Protein AF-A0A7C9FML3-F1 (afdb_monomer)

Radius of gyration: 15.31 Å; Cα contacts (8 Å, |Δi|>4): 256; chains: 1; bounding box: 49×29×36 Å

InterPro domains:
  IPR011050 Pectin lyase fold/virulence factor [SSF51126] (3-111)
  IPR012334 Pectin lyase fold [G3DSA:2.160.20.10] (1-115)
  IPR051801 Glycosyl_Hydrolase_28_Enzymes [PTHR31339] (3-115)

Solvent-accessible surface area (backbone atoms only — not comparable to full-atom values): 6339 Å² total; per-residue (Å²): 127,102,72,61,52,72,49,76,41,62,62,44,81,44,81,38,51,46,45,72,64,60,56,37,27,35,44,34,27,29,47,65,11,33,43,32,41,54,87,55,68,87,42,28,59,78,37,76,44,60,90,90,60,88,36,23,94,74,14,78,43,27,24,33,40,20,43,38,26,38,64,68,34,38,61,66,44,81,51,59,58,73,36,45,81,42,64,65,52,65,65,60,51,53,36,52,76,70,64,71,48,62,42,12,76,54,45,67,68,45,77,39,83,56,98

Structure (mmCIF, N/CA/C/O backbone):
data_AF-A0A7C9FML3-F1
#
_entry.id   AF-A0A7C9FML3-F1
#
loop_
_atom_site.group_PDB
_atom_site.id
_atom_site.type_symbol
_atom_site.label_atom_id
_atom_site.label_alt_id
_atom_site.label_comp_id
_atom_site.label_asym_id
_atom_site.label_entity_id
_atom_site.label_seq_id
_atom_site.pdbx_PDB_ins_code
_atom_site.Cartn_x
_atom_site.Cartn_y
_atom_site.Cartn_z
_atom_site.occupancy
_atom_site.B_iso_or_equiv
_atom_site.auth_seq_id
_atom_site.auth_comp_id
_atom_site.auth_asym_id
_atom_site.auth_atom_id
_atom_site.pdbx_PDB_model_num
ATOM 1 N N . PRO A 1 1 ? 27.740 2.389 -6.543 1.00 44.78 1 PRO A N 1
ATOM 2 C CA . PRO A 1 1 ? 27.073 1.275 -7.249 1.00 44.78 1 PRO A CA 1
ATOM 3 C C . PRO A 1 1 ? 25.673 1.724 -7.650 1.00 44.78 1 PRO A C 1
ATOM 5 O O . PRO A 1 1 ? 24.897 2.073 -6.769 1.00 44.78 1 PRO A O 1
ATOM 8 N N . ASP A 1 2 ? 25.386 1.745 -8.949 1.00 57.59 2 ASP A N 1
ATOM 9 C CA . ASP A 1 2 ? 24.073 2.091 -9.519 1.00 57.59 2 ASP A CA 1
ATOM 10 C C . ASP A 1 2 ? 23.078 0.930 -9.313 1.00 57.59 2 ASP A C 1
ATOM 12 O O . ASP A 1 2 ? 22.492 0.394 -10.250 1.00 57.59 2 ASP A O 1
ATOM 16 N N . GLY A 1 3 ? 23.006 0.436 -8.077 1.00 62.78 3 GLY A N 1
ATOM 17 C CA . GLY A 1 3 ? 22.283 -0.763 -7.689 1.00 62.78 3 GLY A CA 1
ATOM 18 C C . GLY A 1 3 ? 21.102 -0.406 -6.803 1.00 62.78 3 GLY A C 1
ATOM 19 O O . GLY A 1 3 ? 21.287 0.158 -5.730 1.00 62.78 3 GLY A O 1
ATOM 20 N N . GLY A 1 4 ? 19.911 -0.789 -7.251 1.00 77.06 4 GLY A N 1
ATOM 21 C CA . GLY A 1 4 ? 18.678 -0.796 -6.473 1.00 77.06 4 GLY A CA 1
ATOM 22 C C . GLY A 1 4 ? 18.028 -2.176 -6.541 1.00 77.06 4 GLY A C 1
ATOM 23 O O . GLY A 1 4 ? 18.331 -2.981 -7.425 1.00 77.06 4 GLY A O 1
ATOM 24 N N . ALA A 1 5 ? 17.144 -2.469 -5.595 1.00 91.25 5 ALA A N 1
ATOM 25 C CA . ALA A 1 5 ? 16.348 -3.687 -5.626 1.00 91.25 5 ALA A CA 1
ATOM 26 C C . ALA A 1 5 ? 15.116 -3.473 -6.514 1.00 91.25 5 ALA A C 1
ATOM 28 O O . ALA A 1 5 ? 14.449 -2.445 -6.434 1.00 91.25 5 ALA A O 1
ATOM 29 N N . GLN A 1 6 ? 14.791 -4.451 -7.357 1.00 94.31 6 GLN A N 1
ATOM 30 C CA . GLN A 1 6 ? 13.598 -4.403 -8.194 1.00 94.31 6 GLN A CA 1
ATOM 31 C C . GLN A 1 6 ? 12.706 -5.607 -7.912 1.00 94.31 6 GLN A C 1
ATOM 33 O O . GLN A 1 6 ? 13.148 -6.753 -7.994 1.00 94.31 6 GLN A O 1
ATOM 38 N N . LEU A 1 7 ? 11.434 -5.338 -7.624 1.00 95.25 7 LEU A N 1
ATOM 39 C CA . LEU A 1 7 ? 10.379 -6.338 -7.570 1.00 95.25 7 LEU A CA 1
ATOM 40 C C . LEU A 1 7 ? 9.502 -6.205 -8.810 1.00 95.25 7 LEU A C 1
ATOM 42 O O . LEU A 1 7 ? 8.806 -5.207 -8.992 1.00 95.25 7 LEU A O 1
ATOM 46 N N . ILE A 1 8 ? 9.527 -7.235 -9.650 1.00 97.19 8 ILE A N 1
ATOM 47 C CA . ILE A 1 8 ? 8.695 -7.335 -10.847 1.00 97.19 8 ILE A CA 1
ATOM 48 C C . ILE A 1 8 ? 7.500 -8.233 -10.527 1.00 97.19 8 ILE A C 1
ATOM 50 O O . ILE A 1 8 ? 7.676 -9.409 -10.216 1.00 97.19 8 ILE A O 1
ATOM 54 N N . VAL A 1 9 ? 6.290 -7.688 -10.634 1.00 97.94 9 VAL A N 1
ATOM 55 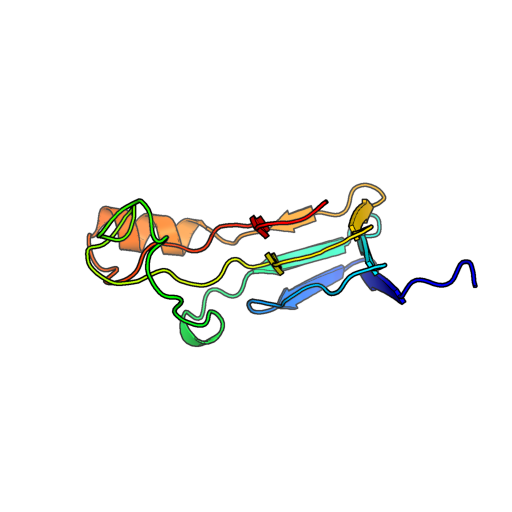C CA . VAL A 1 9 ? 5.032 -8.432 -10.517 1.00 97.94 9 VAL A CA 1
ATOM 56 C C . VAL A 1 9 ? 4.604 -8.849 -11.928 1.00 97.94 9 VAL A C 1
ATOM 58 O O . VAL A 1 9 ? 4.242 -7.977 -12.726 1.00 97.94 9 VAL A O 1
ATOM 61 N N . PRO A 1 10 ? 4.676 -10.144 -12.283 1.00 98.12 10 PRO A N 1
ATOM 62 C CA . PRO A 1 10 ? 4.341 -10.602 -13.626 1.00 98.12 10 PRO A CA 1
ATOM 63 C C . PRO A 1 10 ? 2.814 -10.644 -13.847 1.00 98.12 10 PRO A C 1
ATOM 65 O O . PRO A 1 10 ? 2.048 -10.507 -12.886 1.00 98.12 10 PRO A O 1
ATOM 68 N N . PRO A 1 11 ? 2.349 -10.833 -15.099 1.00 98.50 11 PRO A N 1
ATOM 69 C CA . PRO A 1 11 ? 0.924 -10.943 -15.412 1.00 98.50 11 PRO A CA 1
ATOM 70 C C . PRO A 1 11 ? 0.213 -11.971 -14.523 1.00 98.50 11 PRO A C 1
ATOM 72 O O . PRO A 1 11 ? 0.747 -13.053 -14.271 1.00 98.50 11 PRO A O 1
ATOM 75 N N . GLY A 1 12 ? -0.991 -11.645 -14.053 1.00 98.19 12 GLY A N 1
ATOM 76 C CA . GLY A 1 12 ? -1.746 -12.487 -13.123 1.00 98.19 12 GLY A CA 1
ATOM 77 C C . GLY A 1 12 ? -2.300 -11.718 -11.928 1.00 98.19 12 GLY A C 1
ATOM 78 O O . GLY A 1 12 ? -2.154 -10.505 -11.826 1.00 98.19 12 GLY A O 1
ATOM 79 N N . ARG A 1 13 ? -2.964 -12.431 -11.016 1.00 98.38 13 ARG A N 1
ATOM 80 C CA . ARG A 1 13 ? -3.612 -11.860 -9.826 1.00 98.38 13 ARG A CA 1
ATOM 81 C C . ARG A 1 13 ? -2.830 -12.249 -8.573 1.00 98.38 13 ARG A C 1
ATOM 83 O O . ARG A 1 13 ? -2.692 -13.436 -8.292 1.00 98.38 13 ARG A O 1
ATOM 90 N N . TRP A 1 14 ? -2.360 -11.260 -7.821 1.00 98.19 14 TRP A N 1
ATOM 91 C CA . TRP A 1 14 ? -1.444 -11.430 -6.691 1.00 98.19 14 TRP A CA 1
ATOM 92 C C . TRP A 1 14 ? -2.076 -10.871 -5.422 1.00 98.19 14 TRP A C 1
ATOM 94 O O . TRP A 1 14 ? -2.149 -9.658 -5.259 1.00 98.19 14 TRP A O 1
ATOM 104 N N . LEU A 1 15 ? -2.559 -11.744 -4.539 1.00 98.06 15 LEU A N 1
ATOM 105 C CA . LEU A 1 15 ? -3.130 -11.338 -3.254 1.00 98.06 15 LEU A CA 1
ATOM 106 C C . LEU A 1 15 ? -2.016 -11.019 -2.255 1.00 98.06 15 LEU A C 1
ATOM 108 O O . LEU A 1 15 ? -1.130 -11.846 -2.045 1.00 98.06 15 LEU A O 1
ATOM 112 N N . THR A 1 16 ? -2.082 -9.853 -1.616 1.00 97.94 16 THR A N 1
ATOM 113 C CA . THR A 1 16 ? -1.123 -9.456 -0.581 1.00 97.94 16 THR A CA 1
ATOM 114 C C . THR A 1 16 ? -1.772 -8.647 0.541 1.00 97.94 16 THR A C 1
ATOM 116 O O . THR A 1 16 ? -2.760 -7.936 0.343 1.00 97.94 16 THR A O 1
ATOM 119 N N . GLY A 1 17 ? -1.183 -8.758 1.731 1.00 97.38 17 GLY A N 1
ATOM 120 C CA . GLY A 1 17 ? -1.393 -7.829 2.838 1.00 97.38 17 GLY A CA 1
ATOM 121 C C . GLY A 1 17 ? -0.546 -6.566 2.697 1.00 97.38 17 GLY A C 1
ATOM 122 O O . GLY A 1 17 ? 0.106 -6.358 1.669 1.00 97.38 17 GLY A O 1
ATOM 123 N N . SER A 1 18 ? -0.533 -5.747 3.749 1.00 97.44 18 SER A N 1
ATOM 124 C CA . SER A 1 18 ? 0.335 -4.571 3.838 1.00 97.44 18 SER A CA 1
ATOM 125 C C . SER A 1 18 ? 1.813 -4.969 3.793 1.00 97.44 18 SER A C 1
ATOM 127 O O . SER A 1 18 ? 2.228 -5.918 4.461 1.00 97.44 18 SER A O 1
ATOM 129 N N . PHE A 1 19 ? 2.615 -4.232 3.026 1.00 96.56 19 PHE A N 1
ATOM 130 C CA . PHE A 1 19 ? 4.067 -4.380 3.002 1.00 96.56 19 PHE A CA 1
ATOM 131 C C . PHE A 1 19 ? 4.763 -3.021 2.945 1.00 96.56 19 PHE A C 1
ATOM 133 O O . PHE A 1 19 ? 4.227 -2.037 2.426 1.00 96.56 19 PHE A O 1
ATOM 140 N N . SER A 1 20 ? 5.981 -2.986 3.484 1.00 95.31 20 SER A N 1
ATOM 141 C CA . SER A 1 20 ? 6.806 -1.782 3.530 1.00 95.31 20 SER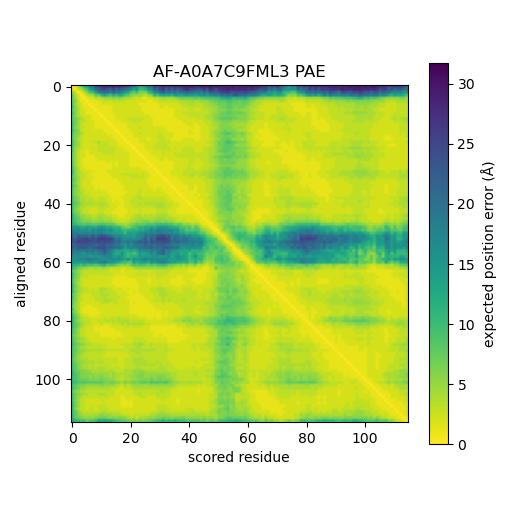 A CA 1
ATOM 142 C C . SER A 1 20 ? 7.858 -1.789 2.429 1.00 95.31 20 SER A C 1
ATOM 144 O O . SER A 1 20 ? 8.473 -2.819 2.153 1.00 95.31 20 SER A O 1
ATOM 146 N N . LEU A 1 21 ? 8.094 -0.625 1.838 1.00 95.38 21 LEU A N 1
ATOM 147 C CA . LEU A 1 21 ? 9.193 -0.400 0.905 1.00 95.38 21 LEU A CA 1
ATOM 148 C C . LEU A 1 21 ? 10.490 -0.050 1.653 1.00 95.38 21 LEU A C 1
ATOM 150 O O . LEU A 1 21 ? 10.466 0.337 2.823 1.00 95.38 21 LEU A O 1
ATOM 154 N N . ILE A 1 22 ? 11.615 -0.174 0.951 1.00 94.44 22 ILE A N 1
ATOM 155 C CA . ILE A 1 22 ? 12.951 0.274 1.377 1.00 94.44 22 ILE A CA 1
ATOM 156 C C . ILE A 1 22 ? 13.507 1.273 0.354 1.00 94.44 22 ILE A C 1
ATOM 158 O O . ILE A 1 22 ? 13.009 1.325 -0.768 1.00 94.44 22 ILE A O 1
ATOM 162 N N . SER A 1 23 ? 14.520 2.059 0.723 1.00 95.44 23 SER A N 1
ATOM 163 C CA . SER A 1 23 ? 15.193 2.982 -0.206 1.00 95.44 23 SER A CA 1
ATOM 164 C C . SER A 1 23 ? 15.863 2.244 -1.371 1.00 95.44 23 SER A C 1
ATOM 166 O O . SER A 1 23 ? 16.257 1.084 -1.224 1.00 95.44 23 SER A O 1
AT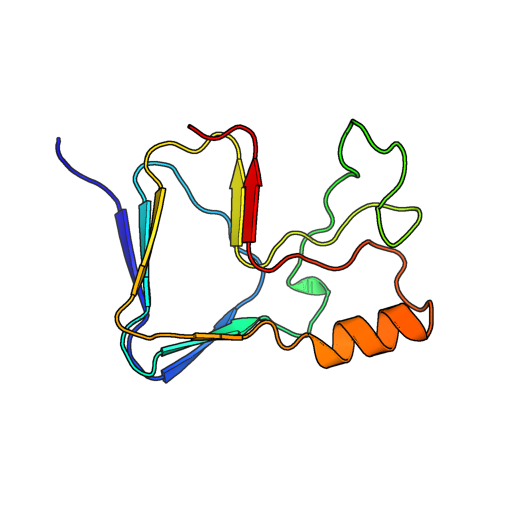OM 168 N N . HIS A 1 24 ? 16.024 2.928 -2.508 1.00 95.38 24 HIS A N 1
ATOM 169 C CA . HIS A 1 24 ? 16.589 2.375 -3.748 1.00 95.38 24 HIS A CA 1
ATOM 170 C C . HIS A 1 24 ? 15.815 1.145 -4.243 1.00 95.38 24 HIS A C 1
ATOM 172 O O . HIS A 1 24 ? 16.395 0.097 -4.548 1.00 95.38 24 HIS A O 1
ATOM 178 N N . PHE A 1 25 ? 14.483 1.254 -4.278 1.00 95.38 25 PHE A N 1
ATOM 179 C CA . PHE A 1 25 ? 13.586 0.152 -4.625 1.00 95.38 25 PHE A CA 1
ATOM 180 C C . PHE A 1 25 ? 12.638 0.506 -5.766 1.00 95.38 25 PHE A C 1
ATOM 182 O O . PHE A 1 25 ? 11.963 1.533 -5.739 1.00 95.38 25 PHE A O 1
ATOM 189 N N . THR A 1 26 ? 12.521 -0.395 -6.740 1.00 96.62 26 THR A N 1
ATOM 190 C CA . THR A 1 26 ? 11.533 -0.301 -7.817 1.00 96.62 26 THR A CA 1
ATOM 191 C C . THR A 1 26 ? 10.484 -1.405 -7.699 1.00 96.62 26 THR A C 1
ATOM 193 O O . THR A 1 26 ? 10.801 -2.582 -7.864 1.00 96.62 26 THR A O 1
ATOM 196 N N . LEU A 1 27 ? 9.221 -1.031 -7.496 1.00 97.31 27 LEU A N 1
ATOM 197 C CA . LEU A 1 27 ? 8.068 -1.909 -7.695 1.00 97.31 27 LEU A CA 1
ATOM 198 C C . LEU A 1 27 ? 7.558 -1.744 -9.130 1.00 97.31 27 LEU A C 1
ATOM 200 O O . LEU A 1 27 ? 7.098 -0.666 -9.503 1.00 97.31 27 LEU A O 1
ATOM 204 N N . PHE A 1 28 ? 7.620 -2.809 -9.926 1.00 97.94 28 PHE A N 1
ATOM 205 C CA . PHE A 1 28 ? 7.191 -2.809 -11.322 1.00 97.94 28 PHE A CA 1
ATOM 206 C C . PHE A 1 28 ? 6.023 -3.773 -11.546 1.00 97.94 28 PHE A C 1
ATOM 208 O O . PHE A 1 28 ? 6.181 -4.980 -11.375 1.00 97.94 28 PHE A O 1
ATOM 215 N N . LEU A 1 29 ? 4.863 -3.273 -11.981 1.00 98.38 29 LEU A N 1
ATOM 216 C CA . LEU A 1 29 ? 3.719 -4.116 -12.349 1.00 98.38 29 LEU A CA 1
ATOM 217 C C . LEU A 1 29 ? 3.668 -4.312 -13.870 1.00 98.38 29 LEU A C 1
ATOM 219 O O . LEU A 1 29 ? 3.486 -3.356 -14.629 1.00 98.38 29 LEU A O 1
ATOM 223 N N . HIS A 1 30 ? 3.796 -5.553 -14.341 1.00 98.12 30 HIS A N 1
ATOM 224 C CA . HIS A 1 30 ? 3.608 -5.854 -15.761 1.00 98.12 30 HIS A CA 1
ATOM 225 C C . HIS A 1 30 ? 2.175 -5.577 -16.230 1.00 98.12 30 HIS A C 1
ATOM 227 O O . HIS A 1 30 ? 1.235 -5.488 -15.440 1.00 98.12 30 HIS A O 1
ATOM 233 N N . ARG A 1 31 ? 2.009 -5.497 -17.555 1.00 98.12 31 ARG A N 1
ATOM 234 C CA . ARG A 1 31 ? 0.689 -5.564 -18.187 1.00 98.12 31 ARG A CA 1
ATOM 235 C C . ARG A 1 31 ? -0.071 -6.783 -17.665 1.00 98.12 31 ARG A C 1
ATOM 237 O O . ARG A 1 31 ? 0.522 -7.846 -17.516 1.00 98.12 31 ARG A O 1
ATOM 244 N N . ASP A 1 32 ? -1.359 -6.610 -17.390 1.00 97.69 32 ASP A N 1
ATOM 245 C CA . ASP A 1 32 ? -2.259 -7.657 -16.885 1.00 97.69 32 ASP A CA 1
ATOM 246 C C . ASP A 1 32 ? -1.883 -8.209 -15.493 1.00 97.69 32 ASP A C 1
ATOM 248 O O . ASP A 1 32 ? -2.492 -9.167 -15.013 1.00 97.69 32 ASP A O 1
ATOM 252 N N . ALA A 1 33 ? -0.906 -7.604 -14.807 1.00 98.56 33 ALA A N 1
ATOM 253 C CA . ALA A 1 33 ? -0.689 -7.835 -13.387 1.00 98.56 33 ALA A CA 1
ATOM 254 C C . ALA A 1 33 ? -1.760 -7.087 -12.583 1.00 98.56 33 ALA A C 1
ATOM 256 O O . ALA A 1 33 ? -1.998 -5.901 -12.807 1.00 98.56 33 ALA A O 1
ATOM 257 N N . VAL A 1 34 ? -2.382 -7.768 -11.627 1.00 98.44 34 VAL A N 1
ATOM 258 C CA . VAL A 1 34 ? -3.331 -7.199 -10.671 1.00 98.44 34 VAL A CA 1
ATOM 259 C C . VAL A 1 34 ? -2.837 -7.521 -9.269 1.00 98.44 34 VAL A C 1
ATOM 261 O O . VAL A 1 34 ? -2.911 -8.668 -8.828 1.00 98.44 34 VAL A O 1
ATOM 264 N N . LEU A 1 35 ? -2.333 -6.512 -8.567 1.00 98.12 35 LEU A N 1
ATOM 265 C CA . LEU A 1 35 ? -2.014 -6.609 -7.149 1.00 98.12 35 LEU A CA 1
ATOM 266 C C . LEU A 1 35 ? -3.304 -6.396 -6.351 1.00 98.12 35 LEU A C 1
ATOM 268 O O . LEU A 1 35 ? -3.882 -5.315 -6.400 1.00 98.12 35 LEU A O 1
ATOM 272 N N . LEU A 1 36 ? -3.768 -7.430 -5.658 1.00 97.94 36 LEU A N 1
ATOM 273 C CA . LEU A 1 36 ? -5.012 -7.442 -4.894 1.00 97.94 36 LEU A CA 1
ATOM 274 C C . LEU A 1 36 ? -4.724 -7.223 -3.414 1.00 97.94 36 LEU A C 1
ATOM 276 O O . LEU A 1 36 ? -3.960 -7.970 -2.801 1.00 97.94 36 LEU A O 1
ATOM 280 N N . ALA A 1 37 ? -5.375 -6.221 -2.841 1.00 97.56 37 ALA A N 1
ATOM 281 C CA . ALA A 1 37 ? -5.347 -5.956 -1.416 1.00 97.56 37 ALA A CA 1
ATOM 282 C C . ALA A 1 37 ? -6.218 -6.971 -0.664 1.00 97.56 37 ALA A C 1
ATOM 284 O O . ALA A 1 37 ? -7.397 -7.134 -0.977 1.00 97.56 37 ALA A O 1
ATOM 285 N N . SER A 1 38 ? -5.653 -7.632 0.346 1.00 96.56 38 SER A N 1
ATOM 286 C CA . SER A 1 38 ? -6.410 -8.537 1.209 1.00 96.56 38 SER A CA 1
ATOM 287 C C . SER A 1 38 ? -7.629 -7.857 1.845 1.00 96.56 38 SER A C 1
ATOM 289 O O . SER A 1 38 ? -7.609 -6.693 2.236 1.00 96.56 38 SER A O 1
ATOM 291 N N . GLN A 1 39 ? -8.717 -8.609 1.997 1.00 93.38 39 GLN A N 1
ATOM 292 C CA . GLN A 1 39 ? -9.893 -8.169 2.756 1.00 93.38 39 GLN A CA 1
ATOM 293 C C . GLN A 1 39 ? -9.815 -8.586 4.233 1.00 93.38 39 GLN A C 1
ATOM 295 O O . GLN A 1 39 ? -10.679 -8.232 5.034 1.00 93.38 39 GLN A O 1
ATOM 300 N N . ASN A 1 40 ? -8.787 -9.348 4.619 1.00 94.12 40 ASN A N 1
ATOM 301 C CA . ASN A 1 40 ? -8.570 -9.737 6.003 1.00 94.12 40 ASN A CA 1
ATOM 302 C C . ASN A 1 40 ? -7.847 -8.614 6.756 1.00 94.12 40 ASN A C 1
ATOM 304 O O . ASN A 1 40 ? -6.670 -8.349 6.533 1.00 94.12 40 ASN A O 1
ATOM 308 N N . VAL A 1 41 ? -8.541 -8.004 7.718 1.00 92.19 41 VAL A N 1
ATOM 309 C CA . VAL A 1 41 ? -8.004 -6.921 8.561 1.00 92.19 41 VAL A CA 1
ATOM 310 C C . VAL A 1 41 ? -6.708 -7.286 9.287 1.00 92.19 41 VAL A C 1
ATOM 312 O O . VAL A 1 41 ? -5.919 -6.399 9.589 1.00 92.19 41 VAL A O 1
ATOM 315 N N . LYS A 1 42 ? -6.462 -8.576 9.562 1.00 93.94 42 LYS A N 1
ATOM 316 C CA . LYS A 1 42 ? -5.236 -9.036 10.237 1.00 93.94 42 LYS A CA 1
ATOM 317 C C . LYS A 1 42 ? -3.984 -8.881 9.374 1.00 93.94 42 LYS A C 1
ATOM 319 O O . LYS A 1 42 ? -2.886 -8.880 9.919 1.00 93.94 42 LYS A O 1
ATOM 324 N N . ASP A 1 43 ? -4.154 -8.715 8.066 1.00 96.62 43 ASP A N 1
ATOM 325 C CA . ASP A 1 43 ? -3.056 -8.515 7.120 1.00 96.62 43 ASP A CA 1
ATOM 326 C C . ASP A 1 43 ? -2.615 -7.037 7.058 1.00 96.62 43 ASP A C 1
ATOM 328 O O . ASP A 1 43 ? -1.719 -6.678 6.292 1.00 96.62 43 ASP A O 1
ATOM 332 N N . TYR A 1 44 ? -3.236 -6.178 7.878 1.00 95.88 44 TYR A N 1
ATOM 333 C CA . TYR A 1 44 ? -2.938 -4.757 8.011 1.00 95.88 44 TYR A CA 1
ATOM 334 C C . TYR A 1 44 ? -2.602 -4.435 9.471 1.00 95.88 44 TYR A C 1
ATOM 336 O O . TYR A 1 44 ? -3.502 -4.345 10.310 1.00 95.88 44 TYR A O 1
ATOM 344 N N . PRO A 1 45 ? -1.316 -4.241 9.808 1.00 94.06 45 PRO A N 1
ATOM 345 C CA . PRO A 1 45 ? -0.920 -3.803 11.141 1.00 94.06 45 PRO A CA 1
ATOM 346 C C . PRO A 1 45 ? -1.617 -2.496 11.540 1.00 94.06 45 PRO A C 1
ATOM 348 O O . PRO A 1 45 ? -1.801 -1.609 10.709 1.00 94.06 45 PRO A O 1
ATOM 351 N N . VAL A 1 46 ? -1.980 -2.352 12.816 1.00 92.12 46 VAL A N 1
ATOM 352 C CA . VAL A 1 46 ? -2.536 -1.097 13.339 1.00 92.12 46 VAL A CA 1
ATOM 353 C C . VAL A 1 46 ? -1.387 -0.177 13.740 1.00 92.12 46 VAL A C 1
ATOM 355 O O . VAL A 1 46 ? -0.576 -0.508 14.603 1.00 92.12 46 VAL A O 1
ATOM 358 N N . LEU A 1 47 ? -1.320 0.982 13.100 1.00 87.88 47 LEU A N 1
ATOM 359 C CA . LEU A 1 47 ? -0.370 2.047 13.377 1.00 87.88 47 LEU A CA 1
ATOM 360 C C . LEU A 1 47 ? -1.013 3.102 14.278 1.00 87.88 47 LEU A C 1
ATOM 362 O O . LEU A 1 47 ? -2.231 3.310 14.267 1.00 87.88 47 LEU A O 1
ATOM 366 N N . ALA A 1 48 ? -0.177 3.805 15.041 1.00 81.88 48 ALA A N 1
ATOM 367 C CA . ALA A 1 48 ? -0.627 4.941 15.831 1.00 81.88 48 ALA A CA 1
ATOM 368 C C . ALA A 1 48 ? -1.241 6.037 14.928 1.00 81.88 48 ALA A C 1
ATOM 370 O O . ALA A 1 48 ? -0.870 6.157 13.749 1.00 81.88 48 ALA A O 1
ATOM 371 N N . PRO A 1 49 ? -2.162 6.861 15.463 1.00 71.62 49 PRO A N 1
ATOM 372 C CA . PRO A 1 49 ? -2.655 8.037 14.757 1.00 71.62 49 PRO A CA 1
ATOM 373 C C . PRO A 1 49 ? -1.497 8.940 14.323 1.00 71.62 49 PRO A C 1
ATOM 375 O O . PRO A 1 49 ? -0.465 9.007 14.994 1.00 71.62 49 PRO A O 1
ATOM 378 N N . LEU A 1 50 ? -1.673 9.668 13.218 1.00 67.75 50 LEU A N 1
ATOM 379 C CA . LEU A 1 50 ? -0.678 10.657 12.810 1.00 67.75 50 LEU A CA 1
ATOM 380 C C . LEU A 1 50 ? -0.502 11.707 13.926 1.00 67.75 50 LEU A C 1
ATOM 382 O O . LEU A 1 50 ? -1.515 12.176 14.460 1.00 67.75 50 LEU A O 1
ATOM 386 N N . PRO A 1 51 ? 0.745 12.115 14.254 1.00 61.25 51 PRO A N 1
ATOM 387 C CA . PRO A 1 51 ? 1.030 12.992 15.394 1.00 61.25 51 PRO A CA 1
ATOM 388 C C . PRO A 1 51 ? 0.224 14.299 15.414 1.00 61.25 51 PRO A C 1
ATOM 390 O O . PRO A 1 51 ? -0.041 14.843 16.480 1.00 61.25 51 PRO A O 1
ATOM 393 N N . SER A 1 52 ? -0.188 14.798 14.246 1.00 59.50 52 SER A N 1
ATOM 394 C CA . SER A 1 52 ? -0.906 16.066 14.095 1.00 59.50 52 SER A CA 1
ATOM 395 C C . SER A 1 52 ? -2.422 15.995 14.315 1.00 59.50 52 SER A C 1
ATOM 397 O O . SER A 1 52 ? -3.036 17.046 14.469 1.00 59.50 52 SER A O 1
ATOM 399 N N . TYR A 1 53 ? -3.045 14.810 14.336 1.00 57.12 53 TYR A N 1
ATOM 400 C CA . TYR A 1 53 ? -4.514 14.700 14.330 1.00 57.12 53 TYR A CA 1
ATOM 401 C C . TYR A 1 53 ? -5.140 14.363 15.690 1.00 57.12 53 TYR A C 1
ATOM 403 O O . TYR A 1 53 ? -6.340 14.565 15.868 1.00 57.12 53 TYR A O 1
ATOM 411 N N . GLY A 1 54 ? -4.374 13.859 16.665 1.00 53.88 54 GLY A N 1
ATOM 412 C CA . GLY A 1 54 ? -4.864 13.506 18.012 1.00 53.88 54 GLY A CA 1
ATOM 413 C C . GLY A 1 54 ? -5.899 12.360 18.081 1.00 53.88 54 GLY A C 1
ATOM 414 O O . GLY A 1 54 ? -6.057 11.761 19.141 1.00 53.88 54 GLY A O 1
ATOM 415 N N . LYS A 1 55 ? -6.579 12.032 16.970 1.00 58.69 55 LYS A N 1
ATOM 416 C CA . LYS A 1 55 ? -7.496 10.902 16.724 1.00 58.69 55 LYS A CA 1
ATOM 417 C C . LYS A 1 55 ? -7.345 10.431 15.269 1.00 58.69 55 LYS A C 1
ATOM 419 O O . LYS A 1 55 ? -6.870 11.195 14.427 1.00 58.69 55 LYS A O 1
ATOM 424 N N . GLY A 1 56 ? -7.733 9.196 14.953 1.00 59.66 56 GLY A N 1
ATOM 425 C CA . GLY A 1 56 ? -7.771 8.714 13.568 1.00 59.66 56 GLY A CA 1
ATOM 426 C C . GLY A 1 56 ? -8.771 9.493 12.696 1.00 59.66 56 GLY A C 1
ATOM 427 O O . GLY A 1 56 ? -9.762 10.032 13.190 1.00 59.66 56 GLY A O 1
ATOM 428 N N . ARG A 1 57 ? -8.510 9.563 11.380 1.00 66.19 57 ARG A N 1
ATOM 429 C CA . ARG A 1 57 ? -9.347 10.302 10.409 1.00 66.19 57 ARG A CA 1
ATOM 430 C C . ARG A 1 57 ? -10.780 9.774 10.370 1.00 66.19 57 ARG A C 1
ATOM 432 O O . ARG A 1 57 ? -11.725 10.554 10.310 1.00 66.19 57 ARG A O 1
ATOM 439 N N . ASP A 1 58 ? -10.913 8.451 10.374 1.00 67.81 58 ASP A N 1
ATOM 440 C CA . ASP A 1 58 ? -12.193 7.767 10.187 1.00 67.81 58 ASP A CA 1
ATOM 441 C C . ASP A 1 58 ? -12.710 7.132 11.493 1.00 67.81 58 ASP A C 1
ATOM 443 O O . ASP A 1 58 ? -13.882 6.768 11.561 1.00 67.81 58 ASP A O 1
ATOM 447 N N . ALA A 1 59 ? -11.860 6.990 12.518 1.00 64.50 59 ALA A N 1
ATOM 448 C CA . ALA A 1 59 ? -12.183 6.299 13.765 1.00 64.50 59 ALA A CA 1
ATOM 449 C C . ALA A 1 59 ? -11.335 6.825 14.946 1.00 64.50 59 ALA A C 1
ATOM 451 O O . ALA A 1 59 ? -10.260 7.380 14.724 1.00 64.50 59 ALA A O 1
ATOM 452 N N . PRO A 1 60 ? -11.789 6.679 16.207 1.00 67.06 60 PRO A N 1
ATOM 453 C CA . PRO A 1 60 ? -11.156 7.330 17.357 1.00 67.06 60 PRO A CA 1
ATOM 454 C C . PRO A 1 60 ? -9.814 6.715 17.779 1.00 67.06 60 PRO A C 1
ATOM 456 O O . PRO A 1 60 ? -9.086 7.368 18.526 1.00 67.06 60 PRO A O 1
ATOM 459 N N . ALA A 1 61 ? -9.507 5.491 17.339 1.00 80.50 61 ALA A N 1
ATOM 460 C CA . ALA A 1 61 ? -8.267 4.792 17.660 1.00 80.50 61 ALA A CA 1
ATOM 461 C C . ALA A 1 61 ? -7.169 5.085 16.613 1.00 80.50 61 ALA A C 1
ATOM 463 O O . ALA A 1 61 ? -7.061 6.208 16.114 1.00 80.50 61 ALA A O 1
ATOM 464 N N . GLY A 1 62 ? -6.318 4.104 16.329 1.00 85.06 62 GLY A N 1
ATOM 465 C CA . GLY A 1 62 ? -5.265 4.172 15.326 1.00 85.06 62 GLY A CA 1
ATOM 466 C C . GLY A 1 62 ? -5.777 4.023 13.891 1.00 85.06 62 GLY A C 1
ATOM 467 O O . GLY A 1 62 ? -6.878 4.443 13.507 1.00 85.06 62 GLY A O 1
ATOM 468 N N . ARG A 1 63 ? -4.905 3.484 13.043 1.00 89.06 63 ARG A N 1
ATOM 469 C CA . ARG A 1 63 ? -5.146 3.324 11.609 1.00 89.06 63 ARG A CA 1
ATOM 470 C C . ARG A 1 63 ? -4.566 2.013 11.116 1.00 89.06 63 ARG A C 1
ATOM 472 O O . ARG A 1 63 ? -3.452 1.661 11.489 1.00 89.06 63 ARG A O 1
ATOM 479 N N . TYR A 1 64 ? -5.279 1.323 10.240 1.00 93.56 64 TYR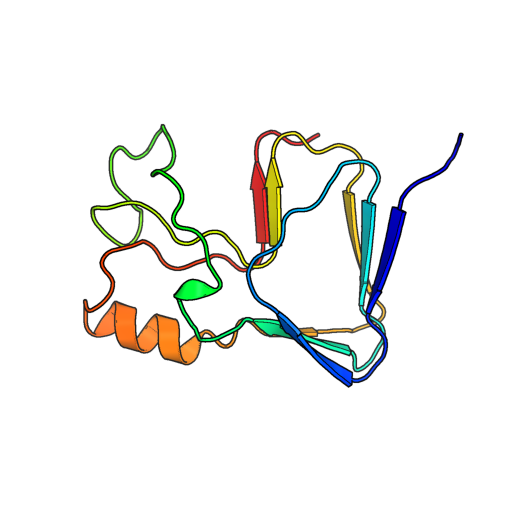 A N 1
ATOM 480 C CA . TYR A 1 64 ? -4.684 0.229 9.487 1.00 93.56 64 TYR A CA 1
ATOM 481 C C . TYR A 1 64 ? -3.555 0.772 8.602 1.00 93.56 64 TYR A C 1
ATOM 483 O O . TYR A 1 64 ? -3.688 1.840 7.994 1.00 93.56 64 TYR A O 1
ATOM 491 N N . ALA A 1 65 ? -2.432 0.056 8.562 1.00 94.38 65 ALA A N 1
ATOM 492 C CA . ALA A 1 65 ? -1.321 0.359 7.672 1.00 94.38 65 ALA A CA 1
ATOM 493 C C . ALA A 1 65 ? -1.794 0.347 6.215 1.00 94.38 65 ALA A C 1
ATOM 495 O O . ALA A 1 65 ? -2.698 -0.398 5.849 1.00 94.38 65 ALA A O 1
ATOM 496 N N . SER A 1 66 ? -1.181 1.169 5.374 1.00 95.50 66 SER A N 1
ATOM 497 C CA . SER A 1 66 ? -1.504 1.205 3.945 1.00 95.50 66 SER A CA 1
ATOM 498 C C . SER A 1 66 ? -1.060 -0.084 3.247 1.00 95.50 66 SER A C 1
ATOM 500 O O . SER A 1 66 ? -0.157 -0.761 3.737 1.00 95.50 66 SER A O 1
ATOM 502 N N . LEU A 1 67 ? -1.670 -0.449 2.113 1.00 97.50 67 LEU A N 1
ATOM 503 C CA . LEU A 1 67 ? -1.256 -1.647 1.360 1.00 97.50 67 LEU A CA 1
ATOM 504 C C . LEU A 1 67 ? 0.234 -1.578 0.996 1.00 97.50 67 LEU A C 1
ATOM 506 O O . LEU A 1 67 ? 0.967 -2.539 1.206 1.00 97.50 67 LEU A O 1
ATOM 510 N N . ILE A 1 68 ? 0.664 -0.418 0.503 1.00 97.62 68 ILE A N 1
ATOM 511 C CA . ILE A 1 68 ? 2.065 -0.088 0.260 1.00 97.62 68 ILE A CA 1
ATOM 512 C C . ILE A 1 68 ? 2.442 1.046 1.209 1.00 97.62 68 ILE A C 1
ATOM 514 O O . ILE A 1 68 ? 1.919 2.158 1.096 1.00 97.62 68 ILE A O 1
ATOM 518 N N . PHE A 1 69 ? 3.327 0.758 2.157 1.00 96.38 69 PHE A N 1
ATOM 519 C CA . PHE A 1 69 ? 3.763 1.711 3.174 1.00 96.38 69 PHE A CA 1
ATOM 520 C C . PHE A 1 69 ? 5.257 2.031 3.052 1.00 96.38 69 PHE A C 1
ATOM 522 O O . PHE A 1 69 ? 6.055 1.220 2.585 1.00 96.38 69 PHE A O 1
ATOM 529 N N . GLY A 1 70 ? 5.656 3.218 3.495 1.00 94.75 70 GLY A N 1
ATOM 530 C CA . GLY A 1 70 ? 7.047 3.640 3.489 1.00 94.75 70 GLY A CA 1
ATOM 531 C C . GLY A 1 70 ? 7.306 4.828 4.402 1.00 94.75 70 GLY A C 1
ATOM 532 O O . GLY A 1 70 ? 6.492 5.746 4.472 1.00 94.75 70 GLY A O 1
ATOM 533 N N . THR A 1 71 ? 8.448 4.839 5.087 1.00 95.00 71 THR A N 1
ATOM 534 C CA . THR A 1 71 ? 8.901 5.994 5.872 1.00 95.00 71 THR A CA 1
ATOM 535 C C . THR A 1 71 ? 10.398 6.202 5.706 1.00 95.00 71 THR A C 1
ATOM 537 O O . THR A 1 71 ? 11.137 5.221 5.709 1.00 95.00 71 THR A O 1
ATOM 540 N N . ASN A 1 72 ? 10.846 7.460 5.629 1.00 95.44 72 ASN A N 1
ATOM 541 C CA . ASN A 1 72 ? 12.264 7.811 5.456 1.00 95.44 72 ASN A CA 1
ATOM 542 C C . ASN A 1 72 ? 12.899 7.110 4.246 1.00 95.44 72 ASN A C 1
ATOM 544 O O . ASN A 1 72 ? 13.977 6.524 4.347 1.00 95.44 72 ASN A O 1
ATOM 548 N N . LEU A 1 73 ? 12.176 7.107 3.125 1.00 95.44 73 LEU A N 1
ATOM 549 C CA . LEU A 1 73 ? 12.631 6.501 1.883 1.00 95.44 73 LEU A CA 1
ATOM 550 C C . LEU A 1 73 ? 13.386 7.517 1.036 1.00 95.44 73 LEU A C 1
ATOM 552 O O . LEU A 1 73 ? 13.098 8.710 1.072 1.00 95.44 73 LEU A O 1
ATOM 556 N N . THR A 1 74 ? 14.307 7.002 0.234 1.00 95.31 74 THR A N 1
ATOM 557 C CA . THR A 1 74 ? 14.989 7.745 -0.824 1.00 95.31 74 THR A CA 1
ATOM 558 C C . THR A 1 74 ? 14.968 6.890 -2.077 1.00 95.31 74 THR A C 1
ATOM 560 O O . THR A 1 74 ? 15.217 5.685 -1.989 1.00 95.31 74 THR A O 1
ATOM 563 N N . ASP A 1 75 ? 14.694 7.500 -3.231 1.00 94.25 75 ASP A N 1
ATOM 564 C CA . ASP A 1 75 ? 14.811 6.836 -4.538 1.00 94.25 75 ASP A CA 1
ATOM 565 C C . ASP A 1 75 ? 13.945 5.561 -4.641 1.00 94.25 75 ASP A C 1
ATOM 567 O O . ASP A 1 75 ? 14.418 4.433 -4.802 1.00 94.25 75 ASP A O 1
ATOM 571 N N . VAL A 1 76 ? 12.631 5.744 -4.476 1.00 95.44 76 VAL A N 1
ATOM 572 C CA . VAL A 1 76 ? 11.632 4.680 -4.628 1.00 95.44 76 VAL A CA 1
ATOM 573 C C . VAL A 1 76 ? 10.772 4.940 -5.854 1.00 95.44 76 VAL A C 1
ATOM 575 O O . VAL A 1 76 ? 10.168 6.000 -6.000 1.00 95.44 76 VAL A O 1
ATOM 578 N N . VAL A 1 77 ? 10.672 3.932 -6.718 1.00 95.69 77 VAL A N 1
ATOM 579 C CA . VAL A 1 77 ? 9.913 4.000 -7.967 1.00 95.69 77 VAL A CA 1
ATOM 580 C C . VAL A 1 77 ? 8.792 2.969 -7.934 1.00 95.69 77 VAL A C 1
ATOM 582 O O . VAL A 1 77 ? 9.031 1.771 -7.817 1.00 95.69 77 VAL A O 1
ATOM 585 N N . ILE A 1 78 ? 7.548 3.421 -8.084 1.00 96.25 78 ILE A N 1
ATOM 586 C CA . ILE A 1 78 ? 6.393 2.544 -8.303 1.00 96.25 78 ILE A CA 1
ATOM 587 C C . ILE A 1 78 ? 5.903 2.802 -9.725 1.00 96.25 78 ILE A C 1
ATOM 589 O O . ILE A 1 78 ? 5.436 3.895 -10.036 1.00 96.25 78 ILE A O 1
ATOM 593 N N . THR A 1 79 ? 6.054 1.820 -10.608 1.00 97.38 79 THR A N 1
ATOM 594 C CA . THR A 1 79 ? 5.755 1.971 -12.037 1.00 97.38 79 THR A CA 1
ATOM 595 C C . THR A 1 79 ? 5.252 0.659 -12.643 1.00 97.38 79 THR A C 1
ATOM 597 O O . THR A 1 79 ? 5.087 -0.347 -11.952 1.00 97.38 79 THR A O 1
ATOM 600 N N . GLY A 1 80 ? 4.958 0.650 -13.938 1.00 96.94 80 GLY A N 1
ATOM 601 C CA . GLY A 1 80 ? 4.499 -0.550 -14.619 1.00 96.94 80 GLY A CA 1
ATOM 602 C C . GLY A 1 80 ? 4.071 -0.321 -16.061 1.00 96.94 80 GLY A C 1
ATOM 603 O O . GLY A 1 80 ? 3.969 0.806 -16.535 1.00 96.94 80 GLY A O 1
ATOM 604 N N . ASN A 1 81 ? 3.752 -1.417 -16.744 1.00 96.62 81 ASN A N 1
ATOM 605 C CA . ASN A 1 81 ? 3.278 -1.426 -18.130 1.00 96.62 81 ASN A CA 1
ATOM 606 C C . ASN A 1 81 ? 1.760 -1.640 -18.192 1.00 96.62 81 ASN A C 1
ATOM 608 O O . ASN A 1 81 ? 1.296 -2.583 -18.833 1.00 96.62 81 ASN A O 1
ATOM 612 N N . ASN A 1 82 ? 0.992 -0.760 -17.539 1.00 95.69 82 ASN A N 1
ATOM 613 C CA . ASN A 1 82 ? -0.467 -0.876 -17.386 1.00 95.69 82 ASN A CA 1
ATOM 614 C C . ASN A 1 82 ? -0.904 -2.078 -16.520 1.00 95.69 82 ASN A C 1
ATOM 616 O O . ASN A 1 82 ? -1.864 -2.780 -16.838 1.00 95.69 82 ASN A O 1
ATOM 620 N N . GLY A 1 83 ? -0.164 -2.335 -15.441 1.00 97.62 83 GLY A N 1
ATOM 621 C CA . GLY A 1 83 ? -0.636 -3.174 -14.342 1.00 97.62 83 GLY A CA 1
ATOM 622 C C . GLY A 1 83 ? -1.602 -2.415 -13.427 1.00 97.62 83 GLY A C 1
ATOM 623 O O . GLY A 1 83 ? -1.670 -1.188 -13.455 1.00 97.62 83 GLY A O 1
ATOM 624 N N . THR A 1 84 ? -2.359 -3.147 -12.617 1.00 98.12 84 THR A N 1
ATOM 625 C CA . THR A 1 84 ? -3.411 -2.614 -11.741 1.00 98.12 84 THR A CA 1
ATOM 626 C C . THR A 1 84 ? -3.100 -2.911 -10.278 1.00 98.12 84 THR A C 1
ATOM 628 O O . THR A 1 84 ? -2.714 -4.025 -9.931 1.00 98.12 84 THR A O 1
ATOM 631 N N . MET A 1 85 ? -3.324 -1.932 -9.404 1.00 97.88 85 MET A N 1
ATOM 632 C CA . MET A 1 85 ? -3.454 -2.152 -7.964 1.00 97.88 85 MET A CA 1
ATOM 633 C C . MET A 1 85 ? -4.935 -2.049 -7.608 1.00 97.88 85 MET A C 1
ATOM 635 O O . MET A 1 85 ? -5.557 -1.012 -7.826 1.00 97.88 85 MET A O 1
ATOM 639 N N . ASP A 1 86 ? -5.505 -3.130 -7.095 1.00 97.81 86 ASP A N 1
ATOM 640 C CA . ASP A 1 86 ? -6.912 -3.228 -6.729 1.00 97.81 86 ASP A CA 1
ATOM 641 C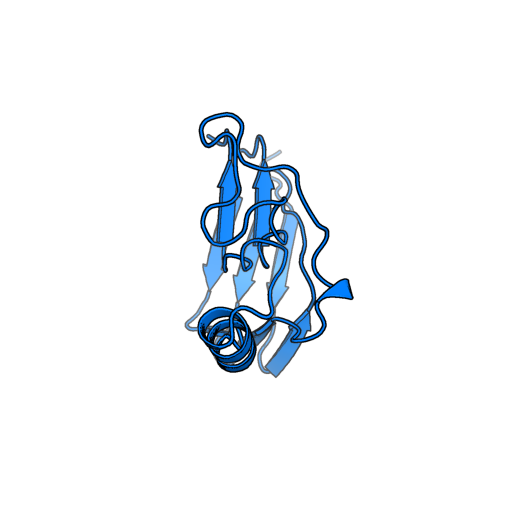 C . ASP A 1 86 ? -7.034 -3.326 -5.205 1.00 97.81 86 ASP A C 1
ATOM 643 O O . ASP A 1 86 ? -6.623 -4.301 -4.577 1.00 97.81 86 ASP A O 1
ATOM 647 N N . GLY A 1 87 ? -7.597 -2.276 -4.608 1.00 96.94 87 GLY A N 1
ATOM 648 C CA . GLY A 1 87 ? -7.731 -2.129 -3.161 1.00 96.94 87 GLY A CA 1
ATOM 649 C C . GLY A 1 87 ? -8.846 -2.964 -2.537 1.00 96.94 87 GLY A C 1
ATOM 650 O O . GLY A 1 87 ? -8.990 -2.922 -1.318 1.00 96.94 87 GLY A O 1
ATOM 651 N N . GLN A 1 88 ? -9.679 -3.637 -3.341 1.00 96.69 88 GLN A N 1
ATOM 652 C CA . GLN A 1 88 ? -10.852 -4.392 -2.878 1.00 96.69 88 GLN A CA 1
ATOM 653 C C . GLN A 1 88 ? -11.701 -3.620 -1.843 1.00 96.69 88 GLN A C 1
ATOM 655 O O . GLN A 1 88 ? -12.195 -4.166 -0.853 1.00 96.69 88 GLN A O 1
ATOM 660 N N . GLY A 1 89 ? -11.848 -2.309 -2.072 1.00 94.75 89 GLY A N 1
ATOM 661 C CA . GLY A 1 89 ? -12.284 -1.344 -1.061 1.00 94.75 89 GLY A CA 1
ATOM 662 C C . GLY A 1 89 ? -13.757 -1.418 -0.660 1.00 94.75 89 GLY A C 1
ATOM 663 O O . GLY A 1 89 ? -14.126 -0.813 0.342 1.00 94.75 89 GLY A O 1
ATOM 664 N N . GLU A 1 90 ? -14.604 -2.119 -1.415 1.00 95.56 90 GLU A N 1
ATOM 665 C CA . GLU A 1 90 ? -16.053 -2.198 -1.168 1.00 95.56 90 GLU A CA 1
ATOM 666 C C . GLU A 1 90 ? -16.366 -2.634 0.268 1.00 95.56 90 GLU A C 1
ATOM 668 O O . GLU A 1 90 ? -17.026 -1.897 1.000 1.00 95.56 90 GLU A O 1
ATOM 673 N N . TRP A 1 91 ? -15.768 -3.742 0.713 1.00 93.25 91 TRP A N 1
ATOM 674 C CA . TRP A 1 91 ? -15.908 -4.250 2.080 1.00 93.25 91 TRP A CA 1
ATOM 675 C C . TRP A 1 91 ? -15.508 -3.204 3.138 1.00 93.25 91 TRP A C 1
ATOM 677 O O . TRP A 1 91 ? -16.221 -2.983 4.118 1.00 93.25 91 TRP A O 1
ATOM 687 N N . TRP A 1 92 ? -14.402 -2.482 2.914 1.00 92.81 92 TRP A N 1
ATOM 688 C CA . TRP A 1 92 ? -13.946 -1.408 3.806 1.00 92.81 92 TRP A CA 1
ATOM 689 C C . TRP A 1 92 ? -14.938 -0.239 3.870 1.00 92.81 92 TRP A C 1
ATOM 691 O O . TRP A 1 92 ? -15.141 0.353 4.933 1.00 92.81 92 TRP A O 1
ATOM 701 N N . TRP A 1 93 ? -15.562 0.114 2.743 1.00 94.25 93 TRP A N 1
ATOM 702 C CA . TRP A 1 93 ? -16.577 1.166 2.678 1.00 94.25 93 TRP A CA 1
ATOM 703 C C . TRP A 1 93 ? -17.889 0.757 3.344 1.00 94.25 93 TRP A C 1
ATOM 705 O O . TRP A 1 93 ? -18.492 1.593 4.016 1.00 94.25 93 TRP A O 1
ATOM 715 N N . GLU A 1 94 ? -18.323 -0.493 3.190 1.00 95.19 94 GLU A N 1
ATOM 716 C CA . GLU A 1 94 ? -19.502 -1.031 3.876 1.00 95.19 94 GLU A CA 1
ATOM 717 C C . GLU A 1 94 ? -19.335 -0.950 5.395 1.00 95.19 94 GLU A C 1
ATOM 719 O O . GLU A 1 94 ? -20.158 -0.333 6.074 1.00 95.19 94 GLU A O 1
ATOM 724 N N . LYS A 1 95 ? -18.214 -1.464 5.919 1.00 92.19 95 LYS A N 1
ATOM 725 C CA . LYS A 1 95 ? -17.894 -1.408 7.353 1.00 92.19 95 LYS A CA 1
ATOM 726 C C . LYS A 1 95 ? -17.800 0.021 7.882 1.00 92.19 95 LYS A C 1
ATOM 728 O O . LYS A 1 95 ? -18.306 0.315 8.965 1.00 92.19 95 LYS A O 1
ATOM 733 N N . TYR A 1 96 ? -17.199 0.929 7.112 1.00 90.88 96 TYR A N 1
ATOM 734 C CA . TYR A 1 96 ? -17.128 2.346 7.473 1.00 90.88 96 TYR A CA 1
ATOM 735 C C . TYR A 1 96 ? -18.512 3.001 7.549 1.00 90.88 96 TYR A C 1
ATOM 737 O O . TYR A 1 96 ? -18.824 3.658 8.541 1.00 90.88 96 TYR A O 1
ATOM 745 N N . LYS A 1 97 ? -19.372 2.788 6.544 1.00 93.88 97 LYS A N 1
ATOM 746 C CA . LYS A 1 97 ? -20.741 3.335 6.522 1.00 93.88 97 LYS A CA 1
ATOM 747 C C . LYS A 1 97 ? -21.606 2.772 7.653 1.00 93.88 97 LYS A C 1
ATOM 749 O O . LYS A 1 97 ? -22.414 3.507 8.215 1.00 93.88 97 LYS A O 1
ATOM 754 N N . ALA A 1 98 ? -21.399 1.506 8.013 1.00 95.19 98 ALA A N 1
ATOM 755 C CA . ALA A 1 98 ? -22.057 0.852 9.141 1.00 95.19 98 ALA A CA 1
ATOM 756 C C . ALA A 1 98 ? -21.492 1.265 10.518 1.00 95.19 98 ALA A C 1
ATOM 758 O O . ALA A 1 98 ? -22.058 0.888 11.541 1.00 95.19 98 ALA A O 1
ATOM 759 N N . LYS A 1 99 ? -20.413 2.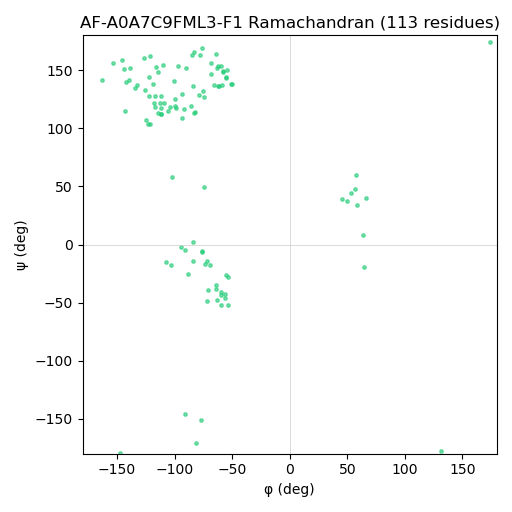067 10.564 1.00 91.12 99 LYS A N 1
ATOM 760 C CA . LYS A 1 99 ? -19.690 2.456 11.793 1.00 91.12 99 LYS A CA 1
ATOM 761 C C . LYS A 1 99 ? -19.149 1.256 12.584 1.00 91.12 99 LYS A C 1
ATOM 763 O O . LYS A 1 99 ? -19.073 1.295 13.807 1.00 91.12 99 LYS A O 1
ATOM 768 N N . GLU A 1 100 ? -18.753 0.202 11.877 1.00 90.69 100 GLU A N 1
ATOM 769 C CA . GLU A 1 100 ? -18.238 -1.046 12.460 1.00 90.69 100 GLU A CA 1
ATOM 770 C C . GLU A 1 100 ? -16.704 -1.077 12.566 1.00 90.69 100 GLU A C 1
ATOM 772 O O . GLU A 1 100 ? -16.135 -2.046 13.063 1.00 90.69 100 GLU A O 1
ATOM 777 N N . LEU A 1 101 ? -16.017 -0.033 12.090 1.00 87.44 101 LEU A N 1
ATOM 778 C CA . LEU A 1 101 ? -14.561 0.080 12.174 1.00 87.44 101 LEU A CA 1
ATOM 779 C C . LEU A 1 101 ? -14.145 0.865 13.419 1.00 87.44 101 LEU A C 1
ATOM 781 O O . LEU A 1 101 ? -14.606 1.983 13.646 1.00 87.44 101 LEU A O 1
ATOM 785 N N . THR A 1 102 ? -13.227 0.293 14.196 1.00 86.56 102 THR A N 1
ATOM 786 C CA . THR A 1 102 ? -12.587 0.965 15.338 1.00 86.56 102 THR A CA 1
ATOM 787 C C . THR A 1 102 ? -11.335 1.739 14.933 1.00 86.56 102 THR A C 1
ATOM 789 O O . THR A 1 102 ? -10.994 2.723 15.585 1.00 86.56 102 THR A O 1
ATOM 792 N N . GLU A 1 103 ? -10.693 1.322 13.841 1.00 89.19 103 GLU A N 1
ATOM 793 C CA . GLU A 1 103 ? -9.484 1.919 13.273 1.00 89.19 103 GLU A CA 1
ATOM 794 C C . GLU A 1 103 ? -9.787 2.631 11.950 1.00 89.19 103 GLU A C 1
ATOM 796 O O . GLU A 1 103 ? -10.723 2.285 11.223 1.00 89.19 103 GLU A O 1
ATOM 801 N N . THR A 1 104 ? -8.960 3.615 11.599 1.00 89.62 104 THR A N 1
ATOM 802 C CA . THR A 1 104 ? -9.047 4.264 10.285 1.00 89.62 104 THR A CA 1
ATOM 803 C C . THR A 1 104 ? -8.698 3.277 9.169 1.00 89.62 104 THR A C 1
ATOM 805 O O . THR A 1 104 ? -7.740 2.515 9.292 1.00 89.62 104 THR A O 1
ATOM 808 N N . ARG A 1 105 ? -9.465 3.300 8.072 1.00 92.69 105 ARG A N 1
ATOM 809 C CA . ARG A 1 105 ? -9.256 2.432 6.901 1.00 92.69 105 ARG A CA 1
ATOM 810 C C . ARG A 1 105 ? -7.859 2.608 6.292 1.00 92.69 105 ARG A C 1
ATOM 812 O O . ARG A 1 105 ? -7.344 3.729 6.313 1.00 92.69 105 ARG A O 1
ATOM 819 N N . PRO A 1 106 ? -7.290 1.552 5.688 1.00 93.06 106 PRO A N 1
ATOM 820 C CA . PRO A 1 106 ? -5.992 1.644 5.035 1.00 93.06 106 PRO A CA 1
ATOM 821 C C . PRO A 1 106 ? -6.064 2.513 3.77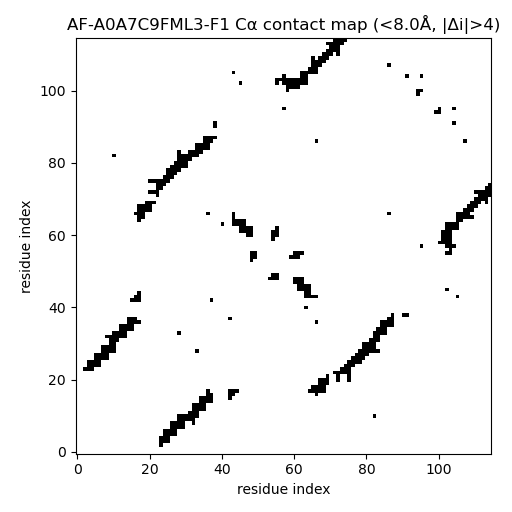2 1.00 93.06 106 PRO A C 1
ATOM 823 O O . PRO A 1 106 ? -7.071 2.515 3.055 1.00 93.06 106 PRO A O 1
ATOM 826 N N . TYR A 1 107 ? -4.982 3.234 3.472 1.00 93.69 107 TYR A N 1
ATOM 827 C CA . TYR A 1 107 ? -4.780 3.813 2.144 1.00 93.69 107 TYR A CA 1
ATOM 828 C C . TYR A 1 107 ? -4.183 2.771 1.195 1.00 93.69 107 TYR A C 1
ATOM 830 O O . TYR A 1 107 ? -3.667 1.732 1.613 1.00 93.69 107 TYR A O 1
ATOM 838 N N . MET A 1 108 ? -4.227 3.058 -0.105 1.00 95.50 108 MET A N 1
ATOM 839 C CA . MET A 1 108 ? -3.546 2.221 -1.091 1.00 95.50 108 MET A CA 1
ATOM 840 C C . MET A 1 108 ? -2.024 2.395 -1.009 1.00 95.50 108 MET A C 1
ATOM 842 O O . MET A 1 108 ? -1.297 1.411 -0.927 1.00 95.50 108 MET A O 1
ATOM 846 N N . ILE A 1 109 ? -1.550 3.642 -0.981 1.00 96.00 109 ILE A N 1
ATOM 847 C CA . ILE A 1 109 ? -0.129 3.986 -0.884 1.00 96.00 109 ILE A CA 1
ATOM 848 C C . ILE A 1 109 ? 0.026 5.093 0.156 1.00 96.00 109 ILE A C 1
ATOM 850 O O . ILE A 1 109 ? -0.728 6.067 0.139 1.00 96.00 109 ILE A O 1
ATOM 854 N N . GLU A 1 110 ? 1.013 4.956 1.034 1.00 94.44 110 GLU A N 1
ATOM 855 C CA . GLU A 1 110 ? 1.390 5.986 1.998 1.00 94.44 110 GLU A CA 1
ATOM 856 C C . GLU A 1 110 ? 2.904 6.007 2.191 1.00 94.44 110 GLU A C 1
ATOM 858 O O . GLU A 1 110 ? 3.492 5.055 2.703 1.00 94.44 110 GLU A O 1
ATOM 863 N N . LEU A 1 111 ? 3.519 7.120 1.789 1.00 93.38 111 LEU A N 1
ATOM 864 C CA . LEU A 1 111 ? 4.945 7.385 1.939 1.00 93.38 111 LEU A CA 1
ATOM 865 C C . LEU A 1 111 ? 5.108 8.606 2.848 1.00 93.38 111 LEU A C 1
ATOM 867 O O . LEU A 1 111 ? 4.477 9.640 2.624 1.00 93.38 111 LEU A O 1
ATOM 871 N N . MET A 1 112 ? 5.918 8.477 3.893 1.00 91.19 112 MET A N 1
ATOM 872 C CA . MET A 1 112 ? 6.102 9.501 4.920 1.00 91.19 112 MET A CA 1
ATOM 873 C C . MET A 1 112 ? 7.569 9.912 5.024 1.00 91.19 112 MET A C 1
ATOM 875 O O . MET A 1 112 ? 8.457 9.071 4.901 1.00 91.19 112 MET A O 1
ATOM 879 N N . TYR A 1 113 ? 7.832 11.195 5.289 1.00 92.31 113 TYR A N 1
ATOM 880 C CA . TYR A 1 113 ? 9.182 11.712 5.576 1.00 92.31 113 TYR A CA 1
ATOM 881 C C . TYR A 1 113 ? 10.243 11.272 4.547 1.00 92.31 113 TYR A C 1
ATOM 883 O O . TYR A 1 113 ? 11.339 10.890 4.932 1.00 92.31 113 TYR A O 1
ATOM 891 N N . SER A 1 114 ? 9.873 11.197 3.268 1.00 89.94 114 SER A N 1
ATOM 892 C CA . SER A 1 114 ? 10.700 10.620 2.200 1.00 89.94 114 SER A CA 1
ATOM 893 C C . SER A 1 114 ? 11.105 11.697 1.199 1.00 89.94 114 SER A C 1
ATOM 895 O O . SER A 1 114 ? 10.317 12.620 0.972 1.00 89.94 114 SER A O 1
ATOM 897 N N . ASP A 1 115 ? 12.291 11.532 0.613 1.00 77.12 115 ASP A N 1
ATOM 898 C CA . ASP A 1 115 ? 12.934 12.460 -0.327 1.00 77.12 115 ASP A CA 1
ATOM 899 C C . ASP A 1 115 ? 13.045 11.866 -1.743 1.00 77.12 115 ASP A C 1
ATOM 901 O O . ASP A 1 115 ? 13.367 10.656 -1.875 1.00 77.12 115 ASP A O 1
#

Organism: Opuntia streptacantha (NCBI:txid393608)

Nearest PDB structures (foldseek):
  5olp-assembly2_B  TM=6.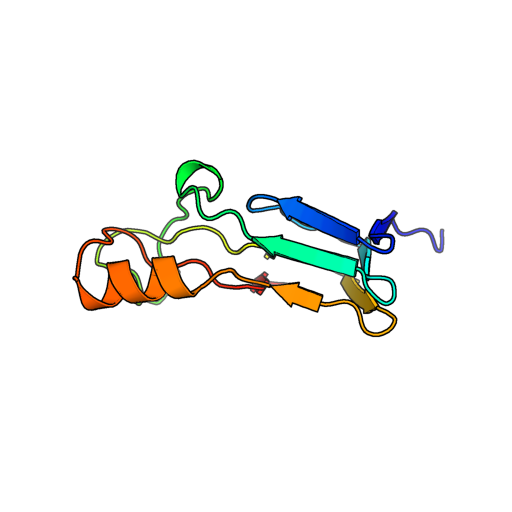719E-01  e=6.8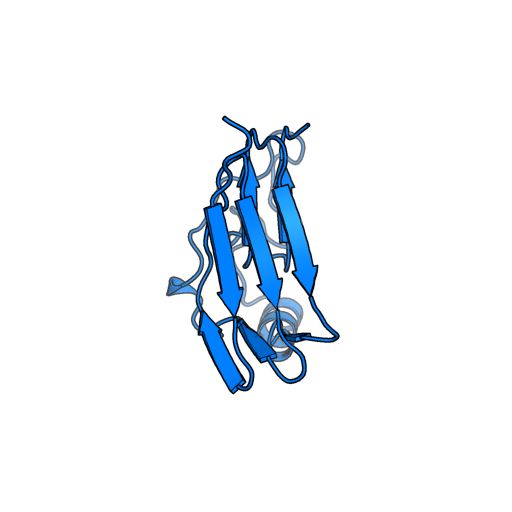49E-06  Bacteroides thetaiotaomicron VPI-5482
  4mxn-assembly2_B  TM=7.686E-01  e=1.475E-04  Parabacteroides merdae ATCC 43184
  2uve-assembly2_B  TM=8.442E-01  e=2.345E-04  Yersinia enterocolitica
  1bhe-assembly1_A  TM=7.052E-01  e=1.392E-04  Pectobacterium carotovorum subsp. carotovorum
  2uve-assembly1_A  TM=8.164E-01  e=1.120E-03  Yersinia enterocolitica

pLDDT: mean 90.06, std 12.04, range [44.78, 98.56]

Sequence (115 aa):
PDGGAQLIVPPGRWLTGSFSLISHFTLFLHRDAVLLASQNVKDYPVLAPLPSYGKGRDAPAGRYASLIFGTNLTDVVITGNNGTMDGQGEWWWEKYKAKELTETRPYMIELMYSD

Secondary structure (DSSP, 8-state):
----EEEEE-SEEEEE--EE--SSEEEEEPTTEEEEEPS-GGGSPEEPPPTTTSS-SSSSS-EEPPSEEEES--SEEEEESS-EEE--THHHHHHHHTT--SSBPPPSEEEES--

Mean predicted aligned error: 4.89 Å

Foldseek 3Di:
DLDAAEDEQEADEAEAAADEDAARYEYEYEPNYEYEYDPDLVSFDWDADDPPPCAAPLARGTATEANYEYEAYEHYHYYYDPYYYHDVCPSVVVCSVVVVDRHHYHHNYYYYNYD